Protein AF-A0AAW3MFH7-F1 (afdb_monomer_lite)

Radius of gyration: 16.37 Å; chains: 1; bounding box: 37×23×51 Å

Sequence (97 aa):
MTDPAAKTLGIILVLAGVTSRITGTVFSPTEPYDERQGIVKIRSGHIAYLVSIGYLFLILILVNLSIIKDIHFALLLALGGQILFFPIILIFVNRRI

Structure (mmCIF, N/CA/C/O backbone):
data_AF-A0AAW3MFH7-F1
#
_entry.id   AF-A0AAW3MFH7-F1
#
loop_
_atom_site.group_PDB
_atom_site.id
_atom_site.type_symbol
_atom_site.label_atom_id
_atom_site.label_alt_id
_atom_site.label_comp_id
_atom_site.label_asym_id
_atom_site.label_entity_id
_atom_site.label_seq_id
_atom_site.pdbx_PDB_ins_code
_atom_site.Cartn_x
_atom_site.Cartn_y
_atom_site.Cartn_z
_atom_site.occupancy
_atom_site.B_iso_or_equiv
_atom_site.auth_seq_id
_atom_site.auth_comp_id
_atom_site.auth_asym_id
_atom_site.auth_atom_id
_atom_site.pdbx_PDB_model_num
ATOM 1 N N . MET A 1 1 ? 1.356 11.320 -30.089 1.00 44.34 1 MET A N 1
ATOM 2 C CA . MET A 1 1 ? 2.302 10.672 -29.153 1.00 44.34 1 MET A CA 1
ATOM 3 C C . MET A 1 1 ? 1.829 10.975 -27.739 1.00 44.34 1 MET A C 1
ATOM 5 O O . MET A 1 1 ? 1.708 12.144 -27.412 1.00 44.34 1 MET A O 1
ATOM 9 N N . THR A 1 2 ? 1.448 9.972 -26.944 1.00 60.00 2 THR A N 1
ATOM 10 C CA . THR A 1 2 ? 1.017 10.188 -25.549 1.00 60.00 2 THR A CA 1
ATOM 11 C C . THR A 1 2 ? 2.242 10.335 -24.658 1.00 60.00 2 THR A C 1
ATOM 13 O O . THR A 1 2 ? 3.030 9.391 -24.584 1.00 60.00 2 THR A O 1
ATOM 16 N N . ASP A 1 3 ? 2.383 11.486 -24.010 1.00 76.12 3 ASP A N 1
ATOM 17 C CA . ASP A 1 3 ? 3.479 11.798 -23.093 1.00 76.12 3 ASP A CA 1
ATOM 18 C C . ASP A 1 3 ? 3.549 10.755 -21.949 1.00 76.12 3 ASP A C 1
ATOM 20 O O . ASP A 1 3 ? 2.553 10.560 -21.237 1.00 76.12 3 ASP A O 1
ATOM 24 N N . PRO A 1 4 ? 4.680 10.041 -21.775 1.00 70.19 4 PRO A N 1
ATOM 25 C CA . PRO A 1 4 ? 4.877 9.095 -20.679 1.00 70.19 4 PRO A CA 1
ATOM 26 C C . PRO A 1 4 ? 4.609 9.714 -19.301 1.00 70.19 4 PRO A C 1
ATOM 28 O O . PRO A 1 4 ? 4.039 9.046 -18.438 1.00 70.19 4 PRO A O 1
ATOM 31 N N . ALA A 1 5 ? 4.934 10.998 -19.108 1.00 72.31 5 ALA A N 1
ATOM 32 C CA . ALA A 1 5 ? 4.700 11.699 -17.848 1.00 72.31 5 ALA A CA 1
ATOM 33 C C . ALA A 1 5 ? 3.200 11.862 -17.547 1.00 72.31 5 ALA A C 1
ATOM 35 O O . ALA A 1 5 ? 2.764 11.669 -16.410 1.00 72.31 5 ALA A O 1
ATOM 36 N N . ALA A 1 6 ? 2.389 12.132 -18.575 1.00 72.62 6 ALA A N 1
ATOM 37 C CA . ALA A 1 6 ? 0.940 12.267 -18.439 1.00 72.62 6 ALA A CA 1
ATOM 38 C C . ALA A 1 6 ? 0.263 10.941 -18.051 1.00 72.62 6 ALA A C 1
ATOM 40 O O . ALA A 1 6 ? -0.675 10.934 -17.252 1.00 72.62 6 ALA A O 1
ATOM 41 N N . LYS A 1 7 ? 0.762 9.804 -18.557 1.00 69.75 7 LYS A N 1
ATOM 42 C CA . LYS A 1 7 ? 0.278 8.473 -18.151 1.00 69.75 7 LYS A CA 1
ATOM 43 C C . LYS A 1 7 ? 0.599 8.181 -16.687 1.00 69.75 7 LYS A C 1
ATOM 45 O O . LYS A 1 7 ? -0.285 7.748 -15.952 1.00 69.75 7 LYS A O 1
ATOM 50 N N . THR A 1 8 ? 1.827 8.460 -16.254 1.00 73.31 8 THR A N 1
ATOM 51 C CA . THR A 1 8 ? 2.253 8.257 -14.861 1.00 73.31 8 THR A CA 1
ATOM 52 C C . THR A 1 8 ? 1.437 9.113 -13.892 1.00 73.31 8 THR A C 1
ATOM 54 O O . THR A 1 8 ? 0.921 8.593 -12.903 1.00 73.31 8 THR A O 1
ATOM 57 N N . LEU A 1 9 ? 1.231 10.397 -14.206 1.00 73.12 9 LEU A N 1
ATOM 58 C CA . LEU A 1 9 ? 0.376 11.289 -13.415 1.00 73.12 9 LEU A CA 1
ATOM 59 C C . LEU A 1 9 ? -1.073 10.795 -13.340 1.00 73.12 9 LEU A C 1
ATOM 61 O O . LEU A 1 9 ? -1.666 10.808 -12.263 1.00 73.12 9 LEU A O 1
ATOM 65 N N . GLY A 1 10 ? -1.631 10.310 -14.453 1.00 75.81 10 GLY A N 1
ATOM 66 C CA . GLY A 1 10 ? -2.978 9.739 -14.481 1.00 75.81 10 GLY A CA 1
ATOM 67 C C . GLY A 1 10 ? -3.135 8.550 -13.532 1.00 75.81 10 GLY A C 1
ATOM 68 O O . GLY A 1 10 ? -4.106 8.484 -12.780 1.00 75.81 10 GLY A O 1
ATOM 69 N N . ILE A 1 11 ? -2.155 7.643 -13.500 1.00 72.56 11 ILE A N 1
ATOM 70 C CA . ILE A 1 11 ? -2.182 6.489 -12.592 1.00 72.56 11 ILE A CA 1
ATOM 71 C C . ILE A 1 11 ? -2.074 6.940 -11.128 1.00 72.56 11 ILE A C 1
ATOM 73 O O . ILE A 1 11 ? -2.825 6.450 -10.284 1.00 72.56 11 ILE A O 1
ATOM 77 N N . ILE A 1 12 ? -1.191 7.897 -10.824 1.00 72.69 12 ILE A N 1
ATOM 78 C CA . ILE A 1 12 ? -1.041 8.451 -9.468 1.00 72.69 12 ILE A CA 1
ATOM 79 C C . ILE A 1 12 ? -2.358 9.071 -8.987 1.00 72.69 12 ILE A C 1
ATOM 81 O O . ILE A 1 12 ? -2.774 8.822 -7.857 1.00 72.69 12 ILE A O 1
ATOM 85 N N . LEU A 1 13 ? -3.047 9.833 -9.842 1.00 76.25 13 LEU A N 1
ATOM 86 C CA . LEU A 1 13 ? -4.328 10.456 -9.503 1.00 76.25 13 LEU A CA 1
ATOM 87 C C . LEU A 1 13 ? -5.436 9.424 -9.261 1.00 76.25 13 LEU A C 1
ATOM 89 O O . LEU A 1 13 ? -6.214 9.577 -8.319 1.00 76.25 13 LEU A O 1
ATOM 93 N N . VAL A 1 14 ? -5.489 8.352 -10.058 1.00 76.62 14 VAL A N 1
ATOM 94 C CA . VAL A 1 14 ? -6.437 7.247 -9.837 1.00 76.62 14 VAL A CA 1
ATOM 95 C C . VAL A 1 14 ? -6.153 6.555 -8.504 1.00 76.62 14 VAL A C 1
ATOM 97 O O . VAL A 1 14 ? -7.076 6.365 -7.712 1.00 76.62 14 VAL A O 1
ATOM 100 N N . LEU A 1 15 ? -4.887 6.237 -8.214 1.00 69.38 15 LEU A N 1
ATOM 101 C CA . LEU A 1 15 ? -4.488 5.643 -6.936 1.00 69.38 15 LEU A CA 1
ATOM 102 C C . LEU A 1 15 ? -4.849 6.558 -5.761 1.00 69.38 15 LEU A C 1
ATOM 104 O O . LEU A 1 15 ? -5.472 6.099 -4.805 1.00 69.38 15 LEU A O 1
ATOM 108 N N . ALA A 1 16 ? -4.543 7.854 -5.842 1.00 71.12 16 ALA A N 1
ATOM 109 C CA . ALA A 1 16 ? -4.886 8.830 -4.810 1.00 71.12 16 ALA A CA 1
ATOM 110 C C . ALA A 1 16 ? -6.407 8.936 -4.592 1.00 71.12 16 ALA A C 1
ATOM 112 O O . ALA A 1 16 ? -6.869 8.957 -3.450 1.00 71.12 16 ALA A O 1
ATOM 113 N N . GLY A 1 17 ? -7.199 8.938 -5.669 1.00 73.19 17 GLY A N 1
ATOM 114 C CA . GLY A 1 17 ? -8.661 8.977 -5.603 1.00 73.19 17 GLY A CA 1
ATOM 115 C C . GLY A 1 17 ? -9.265 7.729 -4.954 1.00 73.19 17 GLY A C 1
ATOM 116 O O . GLY A 1 17 ? -10.091 7.845 -4.047 1.00 73.19 17 GLY A O 1
ATOM 117 N N . VAL A 1 18 ? -8.818 6.536 -5.362 1.00 71.12 18 VAL A N 1
ATOM 118 C CA . VAL A 1 18 ? -9.237 5.256 -4.758 1.00 71.12 18 VAL A CA 1
ATOM 119 C C . VAL A 1 18 ? -8.900 5.243 -3.268 1.00 71.12 18 VAL A C 1
ATOM 121 O O . VAL A 1 18 ? -9.741 4.928 -2.431 1.00 71.12 18 VAL A O 1
ATOM 124 N N . THR A 1 19 ? -7.701 5.689 -2.919 1.00 67.56 19 THR A N 1
ATOM 125 C CA . THR A 1 19 ? -7.229 5.771 -1.532 1.00 67.56 19 THR A CA 1
ATOM 126 C C . THR A 1 19 ? -8.055 6.714 -0.684 1.00 67.56 19 THR A C 1
ATOM 128 O O . THR A 1 19 ? -8.436 6.361 0.431 1.00 67.56 19 THR A O 1
ATOM 131 N N . SER A 1 20 ? -8.333 7.913 -1.197 1.00 65.50 20 SER A N 1
ATOM 132 C CA . SER A 1 20 ? -9.141 8.914 -0.506 1.00 65.50 20 SER A CA 1
ATOM 133 C C . SER A 1 20 ? -10.537 8.366 -0.214 1.00 65.50 20 SER A C 1
ATOM 135 O O . SER A 1 20 ? -11.019 8.485 0.912 1.00 65.50 20 SER A O 1
ATOM 137 N N . ARG A 1 21 ? -11.151 7.678 -1.187 1.00 68.25 21 ARG A N 1
ATOM 138 C CA . ARG A 1 21 ? -12.449 7.021 -1.002 1.00 68.25 21 ARG A CA 1
ATOM 139 C C . ARG A 1 21 ? -12.392 5.944 0.069 1.00 68.25 21 ARG A C 1
ATOM 141 O O . ARG A 1 21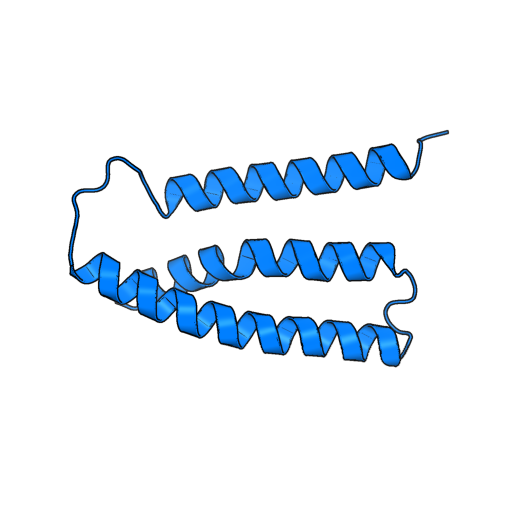 ? -13.236 5.958 0.958 1.00 68.25 21 ARG A O 1
ATOM 148 N N . ILE A 1 22 ? -11.396 5.060 0.027 1.00 66.31 22 ILE A N 1
ATOM 149 C CA . ILE A 1 22 ? -11.309 3.986 1.016 1.00 66.31 22 ILE A CA 1
ATOM 150 C C . ILE A 1 22 ? -11.029 4.556 2.415 1.00 66.31 22 ILE A C 1
ATOM 152 O O . ILE A 1 22 ? -11.695 4.180 3.375 1.00 66.31 22 ILE A O 1
ATOM 156 N N . THR A 1 23 ? -10.126 5.532 2.530 1.00 63.44 23 THR A N 1
ATOM 157 C CA . THR A 1 23 ? -9.843 6.249 3.786 1.00 63.44 23 THR A CA 1
ATOM 158 C C . THR A 1 23 ? -11.102 6.905 4.346 1.00 63.44 23 THR A C 1
ATOM 160 O O . THR A 1 23 ? -11.377 6.751 5.527 1.00 63.44 23 THR A O 1
ATOM 163 N N . GLY A 1 24 ? -11.902 7.574 3.510 1.00 59.72 24 GLY A N 1
ATOM 164 C CA . GLY A 1 24 ? -13.159 8.195 3.933 1.00 59.72 24 GLY A CA 1
ATOM 165 C C . GLY A 1 24 ? -14.234 7.190 4.361 1.00 59.72 24 GLY A C 1
ATOM 166 O O . GLY A 1 24 ? -15.018 7.489 5.253 1.00 59.72 24 GLY A O 1
ATOM 167 N N . THR A 1 25 ? -14.259 5.989 3.772 1.00 61.62 25 THR A N 1
ATOM 168 C CA . THR A 1 25 ? -15.161 4.906 4.214 1.00 61.62 25 THR A CA 1
ATOM 169 C C . THR A 1 25 ? -14.696 4.203 5.487 1.00 61.62 25 THR A C 1
ATOM 171 O O . THR A 1 25 ? -15.509 3.615 6.187 1.00 61.62 25 THR A O 1
ATOM 174 N N . VAL A 1 26 ? -13.394 4.235 5.767 1.00 60.97 26 VAL A N 1
ATOM 175 C CA . VAL A 1 26 ? -12.759 3.542 6.895 1.00 60.97 26 VAL A CA 1
ATOM 176 C C . VAL A 1 26 ? -12.604 4.453 8.120 1.00 60.97 26 VAL A C 1
ATOM 178 O O . VAL A 1 26 ? -12.616 3.980 9.251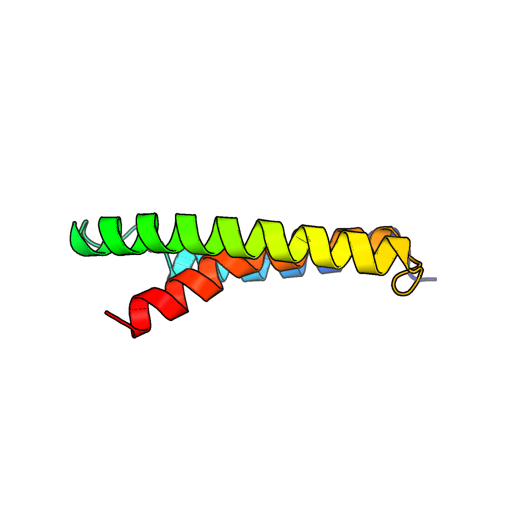 1.00 60.97 26 VAL A O 1
ATOM 181 N N . PHE A 1 27 ? -12.447 5.755 7.898 1.00 59.47 27 PHE A N 1
ATOM 182 C CA . PHE A 1 27 ? -12.407 6.792 8.923 1.00 59.47 27 PHE A CA 1
ATOM 183 C C . PHE A 1 27 ? -13.501 7.797 8.618 1.00 59.47 27 PHE A C 1
ATOM 185 O O . PHE A 1 27 ? -13.217 8.908 8.160 1.00 59.47 27 PHE A O 1
ATOM 192 N N . SER A 1 28 ? -14.755 7.395 8.826 1.00 59.19 28 SER A N 1
ATOM 193 C CA . SER A 1 28 ? -15.843 8.344 8.662 1.00 59.19 28 SER A CA 1
ATOM 194 C C . SER A 1 28 ? -15.673 9.455 9.706 1.00 59.19 28 SER A C 1
ATOM 196 O O . SER A 1 28 ? -15.634 9.170 10.904 1.00 59.19 28 SER A O 1
ATOM 198 N N . PRO A 1 29 ? -15.574 10.732 9.299 1.00 58.47 29 PRO A N 1
ATOM 199 C CA . PRO A 1 29 ? -15.427 11.842 10.240 1.00 58.47 29 PRO A CA 1
ATOM 200 C C . PRO A 1 29 ? -16.668 12.035 11.125 1.00 58.47 29 PRO A C 1
ATOM 202 O O . PRO A 1 29 ? -16.634 12.823 12.064 1.00 58.47 29 PRO A O 1
ATOM 205 N N . THR A 1 30 ? -17.763 11.334 10.820 1.00 65.50 30 THR A N 1
ATOM 206 C CA . THR A 1 30 ? -19.026 11.364 11.561 1.00 65.50 30 THR A CA 1
ATOM 207 C C . THR A 1 30 ? -19.265 10.106 12.399 1.00 65.50 30 THR A C 1
ATOM 209 O O . THR A 1 30 ? -20.353 9.950 12.952 1.00 65.50 30 THR A O 1
ATOM 212 N N . GLU A 1 31 ? -18.290 9.198 12.493 1.00 59.97 31 GLU A N 1
ATOM 213 C CA . GLU A 1 31 ? -18.427 7.991 13.308 1.00 59.97 31 GLU A CA 1
ATOM 214 C C . GLU A 1 31 ? -18.301 8.341 14.802 1.00 59.97 31 GLU A C 1
ATOM 216 O O . GLU A 1 31 ? -17.343 9.018 15.191 1.00 59.97 31 GLU A O 1
ATOM 221 N N . PRO A 1 32 ? -19.262 7.942 15.658 1.00 60.25 32 PRO A N 1
ATOM 222 C CA . PRO A 1 32 ? -19.159 8.177 17.092 1.00 60.25 32 PRO A CA 1
ATOM 223 C C . PRO A 1 32 ? -17.928 7.450 17.645 1.00 60.25 32 PRO A C 1
ATOM 225 O O . PRO A 1 32 ? -17.682 6.294 17.312 1.00 60.25 32 PRO A O 1
ATOM 228 N N . TYR A 1 33 ? -17.146 8.140 18.478 1.00 59.84 33 TYR A N 1
ATOM 229 C CA . TYR A 1 33 ? -15.898 7.620 19.037 1.00 59.84 33 TYR A CA 1
ATOM 230 C C . TYR A 1 33 ? -16.170 6.376 19.900 1.00 59.84 33 TYR A C 1
ATOM 232 O O . TYR A 1 33 ? -16.618 6.494 21.039 1.00 59.84 33 TYR A O 1
ATOM 240 N N . ASP A 1 34 ? -15.910 5.189 19.350 1.00 69.19 34 ASP A N 1
ATOM 241 C CA . ASP A 1 34 ? -15.969 3.909 20.060 1.00 69.19 34 ASP A CA 1
ATOM 242 C C . ASP A 1 34 ? -14.541 3.440 20.383 1.00 69.19 34 ASP A C 1
ATOM 244 O O . ASP A 1 34 ? -13.701 3.248 19.499 1.00 69.19 34 ASP A O 1
ATOM 248 N N . GLU A 1 35 ? -14.250 3.230 21.668 1.00 68.56 35 GLU A N 1
ATOM 249 C CA . GLU A 1 35 ? -12.952 2.739 22.144 1.00 68.56 35 GLU A CA 1
ATOM 250 C C . GLU A 1 35 ? -12.562 1.397 21.501 1.00 68.56 35 GLU A C 1
ATOM 252 O O . GLU A 1 35 ? -11.376 1.138 21.259 1.00 68.56 35 GLU A O 1
ATOM 257 N N . ARG A 1 36 ? -13.548 0.565 21.134 1.00 68.75 36 ARG A N 1
ATOM 258 C CA . ARG A 1 36 ? -13.314 -0.688 20.404 1.00 68.75 36 ARG A CA 1
ATOM 259 C C . ARG A 1 36 ? -12.690 -0.425 19.037 1.00 68.75 36 ARG A C 1
ATOM 261 O O . ARG A 1 36 ? -11.743 -1.118 18.663 1.00 68.75 36 ARG A O 1
ATOM 268 N N . GLN A 1 37 ? -13.139 0.607 18.322 1.00 67.25 37 GLN A N 1
ATOM 269 C CA . GLN A 1 37 ? -12.571 0.990 17.026 1.00 67.25 37 GLN A CA 1
ATOM 270 C C . GLN A 1 37 ? -11.133 1.501 17.152 1.00 67.25 37 GLN A C 1
ATOM 272 O O . GLN A 1 37 ? -10.305 1.232 16.279 1.00 67.25 37 GLN A O 1
ATOM 277 N N . GLY A 1 38 ? -10.796 2.163 18.264 1.00 69.06 38 GLY A N 1
ATOM 278 C CA . GLY A 1 38 ? -9.420 2.556 18.577 1.00 69.06 38 GLY A CA 1
ATOM 279 C C . GLY A 1 38 ? -8.470 1.354 18.631 1.00 69.06 38 GLY A C 1
ATOM 280 O O . GLY A 1 38 ? -7.415 1.359 17.989 1.00 69.06 38 GLY A O 1
ATOM 281 N N . ILE A 1 39 ? -8.879 0.281 19.313 1.00 76.25 39 ILE A N 1
ATOM 282 C CA . ILE A 1 39 ? -8.104 -0.967 19.409 1.00 76.25 39 ILE A CA 1
ATOM 283 C C . ILE A 1 39 ? -7.954 -1.626 18.031 1.00 76.25 39 ILE A C 1
ATOM 285 O O . ILE A 1 39 ? -6.847 -2.023 17.650 1.00 76.25 39 ILE A O 1
ATOM 289 N N . VAL A 1 40 ? -9.040 -1.703 17.252 1.00 73.81 40 VAL A N 1
ATOM 290 C CA . VAL A 1 40 ? -9.015 -2.243 15.880 1.00 73.81 40 VAL A CA 1
ATOM 291 C C . VAL A 1 40 ? -8.050 -1.453 15.000 1.00 73.81 40 VAL A C 1
ATOM 293 O O . VAL A 1 40 ? -7.236 -2.052 14.295 1.00 73.81 40 VAL A O 1
ATOM 296 N N . LYS A 1 41 ? -8.078 -0.121 15.068 1.00 73.00 41 LYS A N 1
ATOM 297 C CA . LYS A 1 41 ? -7.229 0.765 14.264 1.00 73.00 41 LYS A CA 1
ATOM 298 C C . LYS A 1 41 ? -5.749 0.621 14.617 1.00 73.00 41 LYS A C 1
ATOM 300 O O . LYS A 1 41 ? -4.926 0.478 13.713 1.00 73.00 41 LYS A O 1
ATOM 305 N N . ILE A 1 42 ? -5.404 0.585 15.907 1.00 75.00 42 ILE A N 1
ATOM 306 C CA . ILE A 1 42 ? -4.017 0.396 16.371 1.00 75.00 42 ILE A CA 1
ATOM 307 C C . ILE A 1 42 ? -3.481 -0.972 15.937 1.00 75.00 42 ILE A C 1
ATOM 309 O O . ILE A 1 42 ? -2.364 -1.068 15.415 1.00 75.00 42 ILE A O 1
ATOM 313 N N . ARG A 1 43 ? -4.279 -2.034 16.104 1.00 79.50 43 ARG A N 1
ATOM 314 C CA . ARG A 1 43 ? -3.898 -3.396 15.703 1.00 79.50 43 ARG A CA 1
ATOM 315 C C . ARG A 1 43 ? -3.743 -3.515 14.186 1.00 79.50 43 ARG A C 1
ATOM 317 O O . ARG A 1 43 ? -2.768 -4.096 13.715 1.00 79.50 43 ARG A O 1
ATOM 324 N N . SER A 1 44 ? -4.664 -2.922 13.430 1.00 80.19 44 SER A N 1
ATOM 325 C CA . SER A 1 44 ? -4.611 -2.877 11.964 1.00 80.19 44 SER A CA 1
ATOM 326 C C . SER A 1 44 ? -3.384 -2.114 11.472 1.00 80.19 44 SER A C 1
ATOM 328 O O . SER A 1 44 ? -2.737 -2.556 10.529 1.00 80.19 44 SER A O 1
ATOM 330 N N . GLY A 1 45 ? -3.010 -1.020 12.143 1.00 77.56 45 GLY A N 1
ATOM 331 C CA . GLY A 1 45 ? -1.797 -0.257 11.839 1.00 77.56 45 GLY A CA 1
ATOM 332 C C . GLY A 1 45 ? -0.521 -1.082 11.990 1.00 77.56 45 GLY A C 1
ATOM 333 O O . GLY A 1 45 ? 0.292 -1.116 11.070 1.00 77.56 45 GLY A O 1
ATOM 334 N N . HIS A 1 46 ? -0.370 -1.813 13.098 1.00 77.94 46 HIS A N 1
ATOM 335 C CA . HIS A 1 46 ? 0.800 -2.674 13.318 1.00 77.94 46 HIS A CA 1
ATOM 336 C C . HIS A 1 46 ? 0.902 -3.799 12.282 1.00 77.94 46 HIS A C 1
ATOM 338 O O . HIS A 1 46 ? 1.979 -4.056 11.745 1.00 77.94 46 HIS A O 1
ATOM 344 N N . ILE A 1 47 ? -0.221 -4.451 11.966 1.00 82.94 47 ILE A N 1
ATOM 345 C CA . ILE A 1 47 ? -0.251 -5.521 10.962 1.00 82.94 47 ILE A CA 1
ATOM 346 C C . ILE A 1 47 ? 0.054 -4.953 9.571 1.00 82.94 47 ILE A C 1
ATOM 348 O O . ILE A 1 47 ? 0.871 -5.518 8.847 1.00 82.94 47 ILE A O 1
ATOM 352 N N . ALA A 1 48 ? -0.546 -3.817 9.207 1.00 82.69 48 ALA A N 1
ATOM 353 C CA . ALA A 1 48 ? -0.286 -3.154 7.933 1.00 82.69 48 ALA A CA 1
ATOM 354 C C . ALA A 1 48 ? 1.179 -2.732 7.794 1.00 82.69 48 ALA A C 1
ATOM 356 O O . ALA A 1 48 ? 1.753 -2.889 6.720 1.00 82.69 48 ALA A O 1
ATOM 357 N N . TYR A 1 49 ? 1.805 -2.262 8.875 1.00 80.31 49 TYR A N 1
ATOM 358 C CA . TYR A 1 49 ? 3.225 -1.923 8.886 1.00 80.31 49 TYR A CA 1
ATOM 359 C C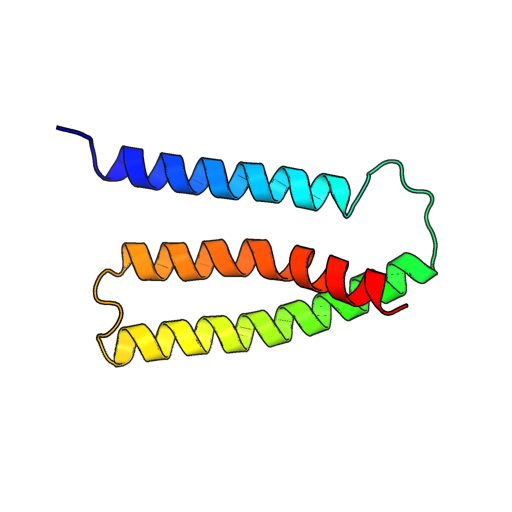 . TYR A 1 49 ? 4.110 -3.147 8.617 1.00 80.31 49 TYR A C 1
ATOM 361 O O . TYR A 1 49 ? 4.973 -3.103 7.741 1.00 80.31 49 TYR A O 1
ATOM 369 N N . LEU A 1 50 ? 3.851 -4.268 9.296 1.00 82.44 50 LEU A N 1
ATOM 370 C CA . LEU A 1 50 ? 4.617 -5.502 9.103 1.00 82.44 50 LEU A CA 1
ATOM 371 C C . LEU A 1 50 ? 4.459 -6.057 7.678 1.00 82.44 50 LEU A C 1
ATOM 373 O O . LEU A 1 50 ? 5.445 -6.434 7.042 1.00 82.44 50 LEU A O 1
ATOM 377 N N . VAL A 1 51 ? 3.235 -6.036 7.144 1.00 86.06 51 VAL A N 1
ATOM 378 C CA . VAL A 1 51 ? 2.952 -6.420 5.752 1.00 86.06 51 VAL A CA 1
ATOM 379 C C . VAL A 1 51 ? 3.640 -5.471 4.768 1.00 86.06 51 VAL A C 1
ATOM 381 O O . VAL A 1 51 ? 4.224 -5.928 3.788 1.00 86.06 51 VAL A O 1
ATOM 384 N N . SER A 1 52 ? 3.645 -4.165 5.048 1.00 82.31 52 SER A N 1
ATOM 385 C CA . SER A 1 52 ? 4.316 -3.166 4.213 1.00 82.31 52 SER A CA 1
ATOM 386 C C . SER A 1 52 ? 5.829 -3.384 4.145 1.00 82.31 52 SER A C 1
ATOM 388 O O . SER A 1 52 ? 6.401 -3.209 3.071 1.00 82.31 52 SER A O 1
ATOM 390 N N . ILE A 1 53 ? 6.485 -3.756 5.250 1.00 80.56 53 ILE A N 1
ATOM 391 C CA . ILE A 1 53 ? 7.926 -4.060 5.248 1.00 80.56 53 ILE A CA 1
ATOM 392 C C . ILE A 1 53 ? 8.208 -5.269 4.356 1.00 80.56 53 ILE A C 1
ATOM 394 O O . ILE A 1 53 ? 9.062 -5.195 3.472 1.00 80.56 53 ILE A O 1
ATOM 398 N N . GLY A 1 54 ? 7.469 -6.366 4.553 1.00 84.38 54 GLY A N 1
ATOM 399 C CA . GLY A 1 54 ? 7.636 -7.577 3.746 1.00 84.38 54 GLY A CA 1
ATOM 400 C C . GLY A 1 54 ? 7.391 -7.320 2.258 1.00 84.38 54 GLY A C 1
ATOM 401 O O . GLY A 1 54 ? 8.136 -7.801 1.408 1.00 84.38 54 GLY A O 1
ATOM 402 N N . TYR A 1 55 ? 6.393 -6.495 1.943 1.00 90.19 55 TYR A N 1
ATOM 403 C CA . TYR A 1 55 ? 6.086 -6.096 0.577 1.00 90.19 55 TYR A CA 1
ATOM 404 C C . TYR A 1 55 ? 7.208 -5.294 -0.091 1.00 90.19 55 TYR A C 1
ATOM 406 O O . TYR A 1 55 ? 7.607 -5.612 -1.211 1.00 90.19 55 TYR A O 1
ATOM 414 N N . LEU A 1 56 ? 7.740 -4.271 0.583 1.00 88.12 56 LEU A N 1
ATOM 415 C CA . LEU A 1 56 ? 8.851 -3.488 0.040 1.00 88.12 56 LEU A CA 1
ATOM 416 C C . LEU A 1 56 ? 10.091 -4.355 -0.176 1.00 88.12 56 LEU A C 1
ATOM 418 O O . LEU A 1 56 ? 10.760 -4.228 -1.200 1.00 88.12 56 LEU A O 1
ATOM 422 N N . PHE A 1 57 ? 10.367 -5.269 0.756 1.00 86.75 57 PHE A N 1
ATOM 423 C CA . PHE A 1 57 ? 11.467 -6.216 0.625 1.00 86.75 57 PHE A CA 1
ATOM 424 C C . PHE A 1 57 ? 11.281 -7.146 -0.583 1.00 86.75 57 PHE A C 1
ATOM 426 O O . PHE A 1 57 ? 12.223 -7.364 -1.342 1.00 86.75 57 PHE A O 1
ATOM 433 N N . LEU A 1 58 ? 10.056 -7.629 -0.824 1.00 91.12 58 LEU A N 1
ATOM 434 C CA . LEU A 1 58 ? 9.723 -8.413 -2.014 1.00 91.12 58 LEU A CA 1
ATOM 435 C C . LEU A 1 58 ? 9.990 -7.621 -3.302 1.00 91.12 58 LEU A C 1
ATOM 437 O O . LEU A 1 58 ? 10.640 -8.139 -4.205 1.00 91.12 58 LEU A O 1
ATOM 441 N N . ILE A 1 59 ? 9.534 -6.366 -3.390 1.00 90.56 59 ILE A N 1
ATOM 442 C CA . ILE A 1 59 ? 9.806 -5.516 -4.562 1.00 90.56 59 ILE A CA 1
ATOM 443 C C . ILE A 1 59 ? 11.309 -5.348 -4.763 1.00 90.56 59 ILE A C 1
ATOM 445 O O . ILE A 1 59 ? 11.789 -5.474 -5.888 1.00 90.56 59 ILE A O 1
ATOM 449 N N . LEU A 1 60 ? 12.056 -5.106 -3.685 1.00 84.38 60 LEU A N 1
ATOM 450 C CA . LEU A 1 60 ? 13.505 -4.954 -3.745 1.00 84.38 60 LEU A CA 1
ATOM 451 C C . LEU A 1 60 ? 14.177 -6.210 -4.321 1.00 84.38 60 LEU A C 1
ATOM 453 O O . LEU A 1 60 ? 15.028 -6.094 -5.199 1.00 84.38 60 LEU A O 1
ATOM 457 N N . ILE A 1 61 ? 13.756 -7.403 -3.884 1.00 89.62 61 ILE A N 1
ATOM 458 C CA . ILE A 1 61 ? 14.228 -8.682 -4.435 1.00 89.62 61 ILE A CA 1
ATOM 459 C C . ILE A 1 61 ? 13.875 -8.797 -5.920 1.00 89.62 61 ILE A C 1
ATOM 461 O O . ILE A 1 61 ? 14.729 -9.158 -6.724 1.00 89.62 61 ILE A O 1
ATOM 465 N N . LEU A 1 62 ? 12.638 -8.479 -6.309 1.00 93.12 62 LEU A N 1
ATOM 466 C CA . LEU A 1 62 ? 12.192 -8.576 -7.703 1.00 93.12 62 LEU A CA 1
ATOM 467 C C . LEU A 1 62 ? 12.970 -7.634 -8.634 1.00 93.12 62 LEU A C 1
ATOM 469 O O . LEU A 1 62 ? 13.257 -8.001 -9.775 1.00 93.12 62 LEU A O 1
ATOM 473 N N . VAL A 1 63 ? 13.330 -6.443 -8.153 1.00 90.56 63 VAL A N 1
ATOM 474 C CA . VAL A 1 63 ? 14.207 -5.509 -8.873 1.00 90.56 63 VAL A CA 1
ATOM 475 C C .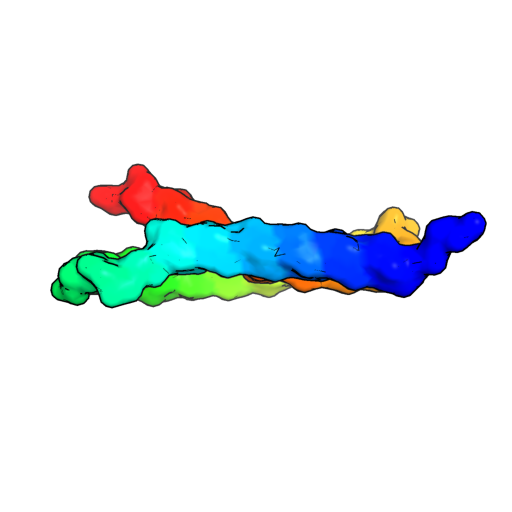 VAL A 1 63 ? 15.640 -6.045 -8.917 1.00 90.56 63 VAL A C 1
ATOM 477 O O . VAL A 1 63 ? 16.256 -6.051 -9.980 1.00 90.56 63 VAL A O 1
ATOM 480 N N . ASN A 1 64 ? 16.163 -6.557 -7.799 1.00 86.56 64 ASN A N 1
ATOM 481 C CA . ASN A 1 64 ? 17.518 -7.109 -7.717 1.00 86.56 64 ASN A CA 1
ATOM 482 C C . ASN A 1 64 ? 17.723 -8.310 -8.657 1.00 86.56 64 ASN A C 1
ATOM 484 O O . ASN A 1 64 ? 18.722 -8.377 -9.368 1.00 86.56 64 ASN A O 1
ATOM 488 N N . LEU A 1 65 ? 16.735 -9.204 -8.741 1.00 95.06 65 LEU A N 1
ATOM 489 C CA . LEU A 1 65 ? 16.717 -10.341 -9.666 1.00 95.06 65 LEU A CA 1
ATOM 490 C C . LEU A 1 65 ? 16.427 -9.937 -11.123 1.00 95.06 65 LEU A C 1
ATOM 492 O O . LEU A 1 65 ? 16.300 -10.804 -11.985 1.00 95.06 65 LEU A O 1
ATOM 496 N N . SER A 1 66 ? 16.302 -8.637 -11.419 1.00 91.56 66 SER A N 1
ATOM 497 C CA . SER A 1 66 ? 15.973 -8.107 -12.750 1.00 91.56 66 SER A CA 1
ATOM 498 C C . SER A 1 66 ? 14.661 -8.653 -13.339 1.00 91.56 66 SER A C 1
ATOM 500 O O . SER A 1 66 ? 14.472 -8.646 -14.560 1.00 91.56 66 SER A O 1
ATOM 502 N N . ILE A 1 67 ? 13.741 -9.111 -12.480 1.00 93.69 67 ILE A N 1
ATOM 503 C CA . ILE A 1 67 ? 12.382 -9.519 -12.865 1.00 93.69 67 ILE A CA 1
ATOM 504 C C . ILE A 1 67 ? 11.571 -8.263 -13.187 1.00 93.69 67 ILE A C 1
ATOM 506 O O . ILE A 1 67 ? 10.936 -8.179 -14.237 1.00 93.69 67 ILE A O 1
ATOM 510 N N . ILE A 1 68 ? 11.649 -7.253 -12.315 1.00 91.00 68 ILE A N 1
ATOM 511 C CA . ILE A 1 68 ? 11.153 -5.906 -12.599 1.00 91.00 68 ILE A CA 1
ATOM 512 C C . ILE A 1 68 ? 12.329 -5.062 -13.081 1.00 91.00 68 ILE A C 1
ATOM 514 O O . ILE A 1 68 ? 13.230 -4.740 -12.314 1.00 91.00 68 ILE A O 1
ATOM 518 N N . LYS A 1 69 ? 12.313 -4.713 -14.368 1.00 89.62 69 LYS A N 1
ATOM 519 C CA . LYS A 1 69 ? 13.398 -3.956 -15.015 1.00 89.62 69 LYS A CA 1
ATOM 520 C C . LYS A 1 69 ? 13.149 -2.452 -15.045 1.00 89.62 69 LYS A C 1
ATOM 522 O O . LYS A 1 69 ? 14.095 -1.675 -15.070 1.00 89.62 69 LYS A O 1
ATOM 527 N N . ASP A 1 70 ? 11.882 -2.046 -15.065 1.00 90.94 70 ASP A N 1
ATOM 528 C CA . ASP A 1 70 ? 11.508 -0.635 -15.092 1.00 90.94 70 ASP A CA 1
ATOM 529 C C . ASP A 1 70 ? 11.386 -0.092 -13.665 1.00 90.94 70 ASP A C 1
ATOM 531 O O . ASP A 1 70 ? 10.514 -0.500 -12.891 1.00 90.94 70 ASP A O 1
ATOM 535 N N . ILE A 1 71 ? 12.264 0.853 -13.332 1.00 84.38 71 ILE A N 1
ATOM 536 C CA . ILE A 1 71 ? 12.303 1.493 -12.020 1.00 84.38 71 ILE A CA 1
ATOM 537 C C . ILE A 1 71 ? 11.026 2.286 -11.723 1.00 84.38 71 ILE A C 1
ATOM 539 O O . ILE A 1 71 ? 10.572 2.290 -10.582 1.00 84.38 71 ILE A O 1
ATOM 543 N N . HIS A 1 72 ? 10.396 2.899 -12.732 1.00 85.25 72 HIS A N 1
ATOM 544 C CA . HIS A 1 72 ? 9.155 3.655 -12.547 1.00 85.25 72 HIS A CA 1
ATOM 545 C C . HIS A 1 72 ? 8.002 2.715 -12.212 1.00 85.25 72 HIS A C 1
ATOM 547 O O . HIS A 1 72 ? 7.173 3.024 -11.358 1.00 85.25 72 HIS A O 1
ATOM 553 N N . PHE A 1 73 ? 7.982 1.538 -12.839 1.00 86.06 73 PHE A N 1
ATOM 554 C CA . PHE A 1 73 ? 7.008 0.499 -12.532 1.00 86.06 73 PHE A CA 1
ATOM 555 C C . PHE A 1 73 ? 7.212 -0.076 -11.124 1.00 86.06 73 PHE A C 1
ATOM 557 O O . PHE A 1 73 ? 6.242 -0.241 -10.386 1.00 86.06 73 PHE A O 1
ATOM 564 N N . ALA A 1 74 ? 8.461 -0.314 -10.710 1.00 86.25 74 ALA A N 1
ATOM 565 C CA . ALA A 1 74 ? 8.772 -0.734 -9.343 1.00 86.25 74 ALA A CA 1
ATOM 566 C C . ALA A 1 74 ? 8.321 0.305 -8.303 1.00 86.25 74 ALA A C 1
ATOM 568 O O . ALA A 1 74 ? 7.732 -0.057 -7.285 1.00 86.25 74 ALA A O 1
ATOM 569 N N . LEU A 1 75 ? 8.550 1.594 -8.581 1.00 82.81 75 LEU A N 1
ATOM 570 C CA . LEU A 1 75 ? 8.125 2.697 -7.718 1.00 82.81 75 LEU A CA 1
ATOM 571 C C . LEU A 1 75 ? 6.600 2.789 -7.628 1.00 82.81 75 LEU A C 1
ATOM 573 O O . LEU A 1 75 ? 6.050 2.978 -6.545 1.00 82.81 75 LEU A O 1
ATOM 577 N N . LEU A 1 76 ? 5.918 2.623 -8.762 1.00 86.88 76 LEU A N 1
ATOM 578 C CA . LEU A 1 76 ? 4.464 2.618 -8.820 1.00 86.88 76 LEU A CA 1
ATOM 579 C C . LEU A 1 76 ? 3.880 1.468 -7.996 1.00 86.88 76 LEU A C 1
ATOM 581 O O . LEU A 1 76 ? 2.920 1.682 -7.259 1.00 86.88 76 LEU A O 1
ATOM 585 N N . LEU A 1 77 ? 4.463 0.271 -8.097 1.00 87.19 77 LEU A N 1
ATOM 586 C CA . LEU A 1 77 ? 4.078 -0.863 -7.262 1.00 87.19 77 LEU A CA 1
ATOM 587 C C . LEU A 1 77 ? 4.313 -0.543 -5.785 1.00 87.19 77 LEU A C 1
ATOM 589 O O . LEU A 1 77 ? 3.371 -0.621 -5.005 1.00 87.19 77 LEU A O 1
ATOM 593 N N . ALA A 1 78 ? 5.517 -0.099 -5.416 1.00 85.06 78 ALA A N 1
ATOM 594 C CA . ALA A 1 78 ? 5.866 0.218 -4.031 1.00 85.06 78 ALA A CA 1
ATOM 595 C C . ALA A 1 78 ? 4.860 1.187 -3.394 1.00 85.06 78 ALA A C 1
ATOM 597 O O . ALA A 1 78 ? 4.249 0.868 -2.371 1.00 85.06 78 ALA A O 1
ATOM 598 N N . LEU A 1 79 ? 4.620 2.320 -4.057 1.00 83.25 79 LEU A N 1
ATOM 599 C CA . LEU A 1 79 ? 3.698 3.348 -3.586 1.00 83.25 79 LEU A CA 1
ATOM 600 C C . LEU A 1 79 ? 2.243 2.871 -3.624 1.00 83.25 79 LEU A C 1
ATOM 602 O O . LEU A 1 79 ? 1.523 3.014 -2.640 1.00 83.25 79 LEU A O 1
ATOM 606 N N . GLY A 1 80 ? 1.804 2.267 -4.729 1.00 83.31 80 GLY A N 1
ATOM 607 C CA . GLY A 1 80 ? 0.430 1.796 -4.890 1.00 83.31 80 GLY A CA 1
ATOM 608 C C . GLY A 1 80 ? 0.051 0.731 -3.861 1.00 83.31 80 GLY A C 1
ATOM 609 O O . GLY A 1 80 ? -1.010 0.816 -3.246 1.00 83.31 80 GLY A O 1
ATOM 610 N N . GLY A 1 81 ? 0.938 -0.234 -3.612 1.00 84.31 81 GLY A N 1
ATOM 611 C CA . GLY A 1 81 ? 0.741 -1.256 -2.587 1.00 84.31 81 GLY A CA 1
ATOM 612 C C . GLY A 1 81 ? 0.677 -0.657 -1.185 1.00 84.31 81 GLY A C 1
ATOM 613 O O . GLY A 1 81 ? -0.265 -0.939 -0.444 1.00 84.31 81 GLY A O 1
ATOM 614 N N . GLN A 1 82 ? 1.622 0.223 -0.833 1.00 79.88 82 GLN A N 1
ATOM 615 C CA . GLN A 1 82 ? 1.667 0.867 0.487 1.00 79.88 82 GLN A CA 1
ATOM 616 C C . GLN A 1 82 ? 0.388 1.601 0.841 1.00 79.88 82 GLN A C 1
ATOM 618 O O . GLN A 1 82 ? -0.098 1.505 1.969 1.00 79.88 82 GLN A O 1
ATOM 623 N N . ILE A 1 83 ? -0.175 2.292 -0.137 1.00 81.81 83 ILE A N 1
ATOM 624 C CA . ILE A 1 83 ? -1.389 3.046 0.076 1.00 81.81 83 ILE A CA 1
ATOM 625 C C . ILE A 1 83 ? -2.601 2.116 0.316 1.00 81.81 83 ILE A C 1
ATOM 627 O O . ILE A 1 83 ? -3.504 2.447 1.086 1.00 81.81 83 ILE A O 1
ATOM 631 N N . LEU A 1 84 ? -2.610 0.925 -0.289 1.00 81.44 84 LEU A N 1
ATOM 632 C CA . LEU A 1 84 ? -3.715 -0.031 -0.189 1.00 81.44 84 LEU A CA 1
ATOM 633 C C . LEU A 1 84 ? -3.623 -0.973 1.023 1.00 81.44 84 LEU A C 1
ATOM 635 O O . LEU A 1 84 ? -4.655 -1.469 1.474 1.00 81.44 84 LEU A O 1
ATOM 639 N N . PHE A 1 85 ? -2.441 -1.226 1.595 1.00 81.25 85 PHE A N 1
ATOM 640 C CA . PHE A 1 85 ? -2.323 -2.204 2.689 1.00 81.25 85 PHE A CA 1
ATOM 641 C C . PHE A 1 85 ? -3.091 -1.814 3.936 1.00 81.25 85 PHE A C 1
ATOM 643 O O . PHE A 1 85 ? -3.786 -2.649 4.508 1.00 81.25 85 PHE A O 1
ATOM 650 N N . PHE A 1 86 ? -2.987 -0.558 4.359 1.00 75.75 86 PHE A N 1
ATOM 651 C CA . PHE A 1 86 ? -3.673 -0.114 5.562 1.00 75.75 86 PHE A CA 1
ATOM 652 C C . PHE A 1 86 ? -5.197 -0.303 5.485 1.00 75.75 86 PHE A C 1
ATOM 654 O O . PHE A 1 86 ? -5.743 -0.961 6.373 1.00 75.75 86 PHE A O 1
ATOM 661 N N . PRO A 1 87 ? -5.896 0.158 4.431 1.00 75.44 87 PRO A N 1
ATOM 662 C CA . PRO A 1 87 ? -7.326 -0.089 4.330 1.00 75.44 87 PRO A CA 1
ATOM 663 C C . PRO A 1 87 ? -7.694 -1.569 4.143 1.00 75.44 87 PRO A C 1
ATOM 665 O O . PRO A 1 87 ? -8.687 -2.014 4.716 1.00 75.44 87 PRO A O 1
ATOM 668 N N . ILE A 1 88 ? -6.904 -2.354 3.400 1.00 82.25 88 ILE A N 1
ATOM 669 C CA . ILE A 1 88 ? -7.150 -3.798 3.235 1.00 82.25 88 ILE A CA 1
ATOM 670 C C . ILE A 1 88 ? -7.067 -4.519 4.585 1.00 82.25 88 ILE A C 1
ATOM 672 O O . ILE A 1 88 ? -7.957 -5.297 4.935 1.00 82.25 88 ILE A O 1
ATOM 676 N N . ILE A 1 89 ? -6.013 -4.251 5.357 1.00 83.50 89 ILE A N 1
ATOM 677 C CA . ILE A 1 89 ? -5.815 -4.852 6.676 1.00 83.50 89 ILE A CA 1
ATOM 678 C C . ILE A 1 89 ? -6.905 -4.405 7.640 1.00 83.50 89 ILE A C 1
ATOM 680 O O . ILE A 1 89 ? -7.404 -5.226 8.404 1.00 83.50 89 ILE A O 1
ATOM 684 N N . LEU A 1 90 ? -7.316 -3.141 7.580 1.00 77.81 90 LEU A N 1
ATOM 685 C CA . LEU A 1 90 ? -8.386 -2.646 8.430 1.00 77.81 90 LEU A CA 1
ATOM 686 C C . LEU A 1 90 ? -9.715 -3.350 8.133 1.00 77.81 90 LEU A C 1
ATOM 688 O O . LEU A 1 90 ? -10.364 -3.817 9.065 1.00 77.81 90 LEU A O 1
ATOM 692 N N . ILE A 1 91 ? -10.081 -3.538 6.859 1.00 78.50 91 ILE A N 1
ATOM 693 C CA . ILE A 1 91 ? -11.258 -4.341 6.479 1.00 78.50 91 ILE A CA 1
ATOM 694 C C . ILE A 1 91 ? -11.126 -5.779 6.999 1.00 78.50 91 ILE A C 1
ATOM 696 O O . ILE A 1 91 ? -12.088 -6.343 7.523 1.00 78.50 91 ILE A O 1
ATOM 700 N N . PHE A 1 92 ? -9.945 -6.384 6.864 1.00 80.56 92 PHE A N 1
ATOM 701 C CA . PHE A 1 92 ? -9.702 -7.756 7.304 1.00 80.56 92 PHE A CA 1
ATOM 702 C C . PHE A 1 92 ? -9.833 -7.922 8.824 1.00 80.56 92 PHE A C 1
ATOM 704 O O . PHE A 1 92 ? -1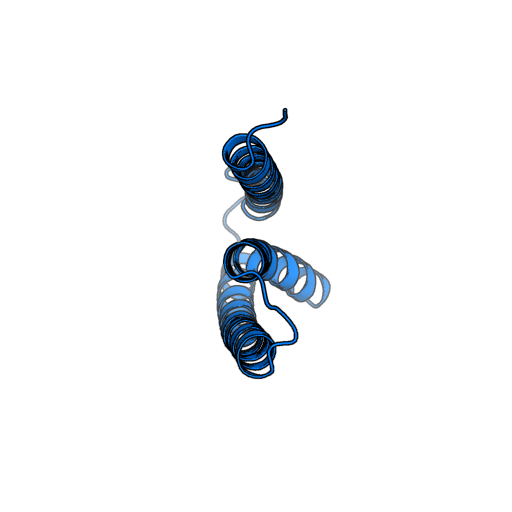0.483 -8.861 9.281 1.00 80.56 92 PHE A O 1
ATOM 711 N N . VAL A 1 93 ? -9.239 -7.018 9.607 1.00 76.12 93 VAL A N 1
ATOM 712 C CA . VAL A 1 93 ? -9.299 -7.057 11.075 1.00 76.12 93 VAL A CA 1
ATOM 713 C C . VAL A 1 93 ? -10.717 -6.754 11.553 1.00 76.12 93 VAL A C 1
ATOM 715 O O . VAL A 1 93 ? -11.208 -7.458 12.429 1.00 76.12 93 VAL A O 1
ATOM 718 N N . ASN A 1 94 ? -11.402 -5.784 10.941 1.00 72.94 94 ASN A N 1
ATOM 719 C CA . ASN A 1 94 ? -12.776 -5.431 11.302 1.00 72.94 94 ASN A CA 1
ATOM 720 C C . ASN A 1 94 ? -13.773 -6.575 11.040 1.00 72.94 94 ASN A C 1
ATOM 722 O O . ASN A 1 94 ? -14.739 -6.724 11.767 1.00 72.94 94 ASN A O 1
ATOM 726 N N . ARG A 1 95 ? -13.534 -7.427 10.030 1.00 69.62 95 ARG A N 1
ATOM 727 C CA . ARG A 1 95 ? -14.364 -8.624 9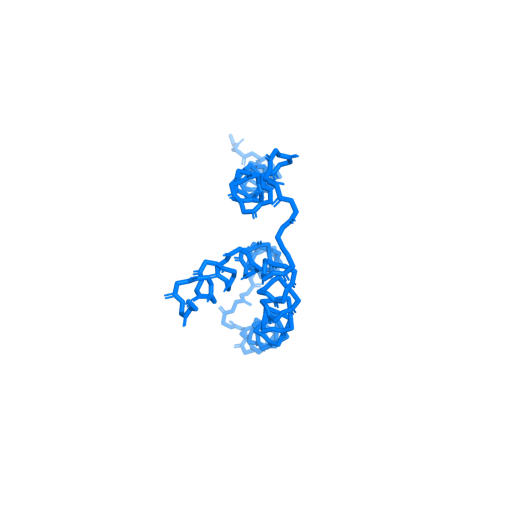.771 1.00 69.62 95 ARG A CA 1
ATOM 728 C C . ARG A 1 95 ? -14.105 -9.796 10.725 1.00 69.62 95 ARG A C 1
ATOM 730 O O . ARG A 1 95 ? -14.844 -10.775 10.688 1.00 69.62 95 ARG A O 1
ATOM 737 N N . ARG A 1 96 ? -13.007 -9.765 11.482 1.00 60.44 96 ARG A N 1
ATOM 738 C CA . ARG A 1 96 ? -12.541 -10.862 12.352 1.00 60.44 96 ARG A CA 1
ATOM 739 C C . ARG A 1 96 ? -12.893 -10.652 13.828 1.00 60.44 96 ARG A C 1
ATOM 741 O O . ARG A 1 96 ? -12.613 -11.550 14.621 1.00 60.44 96 ARG A O 1
ATOM 748 N N . ILE A 1 97 ? -13.417 -9.482 14.180 1.00 56.72 97 ILE A N 1
ATOM 749 C CA . ILE A 1 97 ? -13.818 -9.059 15.529 1.00 56.72 97 ILE A CA 1
ATOM 750 C C . ILE A 1 97 ? -15.341 -8.989 15.555 1.00 56.72 97 ILE A C 1
ATOM 752 O O . ILE A 1 97 ? -15.907 -9.398 16.590 1.00 56.72 97 ILE A O 1
#

Organism: NCBI:txid296995

Foldseek 3Di:
DDDPVVVLVVLVVVLVVVLVVLCCVLCVVPDDDDVVSVVLLVVLVVVLVVVLVVQLVVLVVCVVVCVPVDPSVSVSSSVSSSSVSSSVSSVVSVVVD

pLDDT: mean 76.45, std 10.28, range [44.34, 95.06]

Secondary structure (DSSP, 8-state):
---HHHHHHHHHHHHHHHHHHHHHHHS-TTS---HHHHHHHHHHHHHHHHHHHHHHHHHHHHHHTTSS--HHHHHHHHHHHHHHHHHHHHHHHHTT-